Protein AF-A0A8S9H771-F1 (afdb_monomer_lite)

Sequence (115 aa):
MKMSYMVGYGNKYPTQPYHRGSSLPSIKSKPEKIDCNGGISYQNSDQPNPNVHTCAILGGPDSSDQFSDQRSDYSYAEPTTYINAAFIGPAATLTGLNSTYSTGIKSTRQTHYYS

Structure (mmCIF, N/CA/C/O backbone):
data_AF-A0A8S9H771-F1
#
_entry.id   AF-A0A8S9H771-F1
#
loop_
_atom_site.group_PDB
_atom_site.id
_atom_site.type_symbol
_atom_site.label_atom_id
_atom_site.label_alt_id
_atom_site.label_comp_id
_atom_site.label_asym_id
_atom_site.label_entity_id
_atom_site.label_seq_id
_atom_site.pdbx_PDB_ins_code
_atom_site.Cartn_x
_atom_site.Cartn_y
_atom_site.Cartn_z
_atom_site.occupancy
_atom_site.B_iso_or_equiv
_atom_site.auth_seq_id
_atom_site.auth_comp_id
_atom_site.auth_asym_id
_atom_site.auth_atom_id
_atom_site.pdbx_PDB_model_num
ATOM 1 N N . MET A 1 1 ? -14.230 -9.757 4.790 1.00 61.78 1 MET A N 1
ATOM 2 C CA . MET A 1 1 ? -12.872 -10.328 4.588 1.00 61.78 1 MET A CA 1
ATOM 3 C C . MET A 1 1 ? -12.080 -10.281 5.891 1.00 61.78 1 MET A C 1
ATOM 5 O O . MET A 1 1 ? -12.391 -9.450 6.728 1.00 61.78 1 MET A O 1
ATOM 9 N N . LYS A 1 2 ? -11.075 -11.149 6.090 1.00 85.38 2 LYS A N 1
ATOM 10 C CA . LYS A 1 2 ? -10.101 -11.035 7.198 1.00 85.38 2 LYS A CA 1
ATOM 11 C C . LYS A 1 2 ? -8.705 -10.809 6.609 1.00 85.38 2 LYS A C 1
ATOM 13 O O . LYS A 1 2 ? -8.022 -11.777 6.283 1.00 85.38 2 LYS A O 1
ATOM 18 N N . MET A 1 3 ? -8.322 -9.550 6.405 1.00 93.00 3 MET A N 1
ATOM 19 C CA . MET A 1 3 ? -6.986 -9.166 5.937 1.00 93.00 3 MET A CA 1
ATOM 20 C C . MET A 1 3 ? -6.540 -7.846 6.563 1.00 93.00 3 MET A C 1
ATOM 22 O O . MET A 1 3 ? -7.372 -7.023 6.931 1.00 93.00 3 MET A O 1
ATOM 26 N N . SER A 1 4 ? -5.228 -7.669 6.686 1.00 95.56 4 SER A N 1
ATOM 27 C CA . SER A 1 4 ? -4.605 -6.380 6.974 1.00 95.56 4 SER A CA 1
ATOM 28 C C . SER A 1 4 ? -4.678 -5.484 5.737 1.00 95.56 4 SER A C 1
ATOM 30 O O . SER A 1 4 ? -4.604 -5.988 4.618 1.00 95.56 4 SER A O 1
ATOM 32 N N . TYR A 1 5 ? -4.755 -4.169 5.942 1.00 96.25 5 TYR A N 1
ATOM 33 C CA . TYR A 1 5 ? -4.556 -3.151 4.897 1.00 96.25 5 TYR A CA 1
ATOM 34 C C . TYR A 1 5 ? -3.181 -2.473 4.992 1.00 96.25 5 TYR A C 1
ATOM 36 O O . TYR A 1 5 ? -2.874 -1.563 4.227 1.00 96.25 5 TYR A O 1
ATOM 44 N N . MET A 1 6 ? -2.344 -2.931 5.925 1.00 97.31 6 MET A N 1
ATOM 45 C CA . MET A 1 6 ? -0.938 -2.567 6.025 1.00 97.31 6 MET A CA 1
ATOM 46 C C . MET A 1 6 ? -0.092 -3.660 5.371 1.00 97.31 6 MET A C 1
ATOM 48 O O . MET A 1 6 ? -0.125 -4.824 5.789 1.00 97.31 6 MET A O 1
ATOM 52 N N . VAL A 1 7 ? 0.672 -3.283 4.351 1.00 98.06 7 VAL A N 1
ATOM 53 C CA . VAL A 1 7 ? 1.539 -4.188 3.588 1.00 98.06 7 VAL A CA 1
ATOM 54 C C . VAL A 1 7 ? 2.597 -4.810 4.498 1.00 98.06 7 VAL A C 1
ATOM 56 O O . VAL A 1 7 ? 3.290 -4.112 5.245 1.00 98.06 7 VAL A O 1
ATOM 59 N N . GLY A 1 8 ? 2.739 -6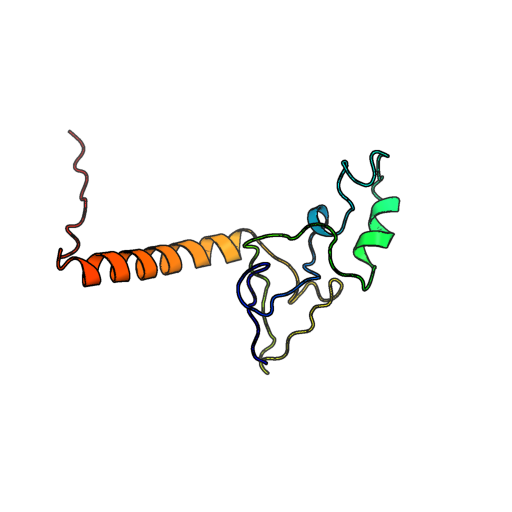.135 4.410 1.00 97.06 8 GLY A N 1
ATOM 60 C CA . GLY A 1 8 ? 3.704 -6.909 5.193 1.00 97.06 8 GLY A CA 1
ATOM 61 C C . GLY A 1 8 ? 3.298 -7.163 6.649 1.00 97.06 8 GLY A C 1
ATOM 62 O O . GLY A 1 8 ? 4.089 -7.734 7.395 1.00 97.06 8 GLY A O 1
ATOM 63 N N . TYR A 1 9 ? 2.092 -6.763 7.068 1.00 96.31 9 TYR A N 1
ATOM 64 C CA . TYR A 1 9 ? 1.595 -6.977 8.429 1.00 96.31 9 TYR A CA 1
ATOM 65 C C . TYR A 1 9 ? 0.463 -8.013 8.474 1.00 96.31 9 TYR A C 1
ATOM 67 O O . TYR A 1 9 ? -0.492 -7.939 7.703 1.00 96.31 9 TYR A O 1
ATOM 75 N N . GLY A 1 10 ? 0.537 -8.952 9.423 1.00 94.81 10 GLY A N 1
ATOM 76 C CA . GLY A 1 10 ? -0.450 -10.022 9.608 1.00 94.81 10 GLY A CA 1
ATOM 77 C C . GLY A 1 10 ? -0.327 -11.177 8.603 1.00 94.81 10 GLY A C 1
ATOM 78 O O . GLY A 1 10 ? 0.557 -11.203 7.753 1.00 94.81 10 GLY A O 1
ATOM 79 N N . ASN A 1 11 ? -1.236 -12.153 8.703 1.00 94.25 11 ASN A N 1
ATOM 80 C CA . ASN A 1 11 ? -1.192 -13.384 7.894 1.00 94.25 11 ASN A CA 1
ATOM 81 C C . ASN A 1 11 ? -1.647 -13.189 6.437 1.00 94.25 11 ASN A C 1
ATOM 83 O O . ASN A 1 11 ? -1.387 -14.038 5.589 1.00 94.25 11 ASN A O 1
ATOM 87 N N . LYS A 1 12 ? -2.374 -12.103 6.154 1.00 95.75 12 LYS A N 1
ATOM 88 C CA . LYS A 1 12 ? -2.853 -11.734 4.819 1.00 95.75 12 LYS A CA 1
ATOM 89 C C . LYS A 1 12 ? -2.833 -10.215 4.702 1.00 95.75 12 LYS A C 1
ATOM 91 O O . LYS A 1 12 ? -3.428 -9.544 5.543 1.00 95.75 12 LYS A O 1
ATOM 96 N N . TYR A 1 13 ? -2.176 -9.699 3.672 1.00 97.25 13 TYR A N 1
ATOM 97 C CA . TYR A 1 13 ? -1.994 -8.270 3.407 1.00 97.25 13 TYR A CA 1
ATOM 98 C C . TYR A 1 13 ? -2.008 -8.003 1.891 1.00 97.25 13 TYR A C 1
ATOM 100 O O . TYR A 1 13 ? -1.887 -8.961 1.124 1.00 97.25 13 TYR A O 1
ATOM 108 N N . PRO A 1 14 ? -2.152 -6.739 1.450 1.00 97.38 14 PRO A N 1
ATOM 109 C CA . PRO A 1 14 ? -2.179 -6.387 0.036 1.00 97.38 14 PRO A CA 1
ATOM 110 C C . PRO A 1 14 ? -0.800 -6.561 -0.597 1.00 97.38 14 PRO A C 1
ATOM 112 O O . PRO A 1 14 ? 0.221 -6.194 -0.010 1.00 97.38 14 PRO A O 1
ATOM 115 N N . THR A 1 15 ? -0.771 -7.110 -1.801 1.00 97.75 15 THR A N 1
ATOM 116 C CA . THR A 1 15 ? 0.448 -7.449 -2.540 1.00 97.75 15 THR A CA 1
ATOM 117 C C . THR A 1 15 ? 0.625 -6.609 -3.800 1.00 97.75 15 THR A C 1
ATOM 119 O O . THR A 1 15 ? 1.715 -6.598 -4.375 1.00 97.75 15 THR A O 1
ATOM 122 N N . GLN A 1 16 ? -0.402 -5.853 -4.200 1.00 97.81 16 GLN A N 1
ATOM 123 C CA . GLN A 1 16 ? -0.394 -5.019 -5.400 1.00 97.81 16 GLN A CA 1
ATOM 124 C C . GLN A 1 16 ? -0.642 -3.527 -5.109 1.00 97.81 16 GLN A C 1
ATOM 126 O O . GLN A 1 16 ? -1.454 -2.909 -5.797 1.00 97.81 16 GLN A O 1
ATOM 131 N N . PRO A 1 17 ? 0.043 -2.887 -4.136 1.00 97.62 17 PRO A N 1
ATOM 132 C CA . PRO A 1 17 ? -0.155 -1.458 -3.913 1.00 97.62 17 PRO A CA 1
ATOM 133 C C . PRO A 1 17 ? 0.213 -0.650 -5.167 1.00 97.62 17 PRO A C 1
ATOM 135 O O . PRO A 1 17 ? 1.217 -0.946 -5.837 1.00 97.62 17 PRO A O 1
ATOM 138 N N . TYR A 1 18 ? -0.569 0.395 -5.455 1.00 97.06 18 TYR A N 1
ATOM 139 C CA . TYR A 1 18 ? -0.323 1.347 -6.544 1.00 97.06 18 TYR A CA 1
ATOM 140 C C . TYR A 1 18 ? 0.877 2.235 -6.202 1.00 97.06 18 TYR A C 1
ATOM 142 O O . TYR A 1 18 ? 0.754 3.372 -5.763 1.00 97.06 18 TYR A O 1
ATOM 150 N N . HIS A 1 19 ? 2.080 1.685 -6.359 1.00 96.44 19 HIS A N 1
ATOM 151 C CA . HIS A 1 19 ? 3.321 2.378 -6.043 1.00 96.44 19 HIS A CA 1
ATOM 152 C C . HIS A 1 19 ? 4.448 1.927 -6.981 1.00 96.44 19 HIS A C 1
ATOM 154 O O . HIS A 1 19 ? 4.844 0.758 -7.004 1.00 96.44 19 HIS A O 1
ATOM 160 N N . ARG A 1 20 ? 4.980 2.880 -7.760 1.00 93.75 20 ARG A N 1
ATOM 161 C CA . ARG A 1 20 ? 5.954 2.613 -8.837 1.00 93.75 20 ARG A CA 1
ATOM 162 C C . ARG A 1 20 ? 7.238 1.963 -8.330 1.00 93.75 20 ARG A C 1
ATOM 164 O O . ARG A 1 20 ? 7.754 1.039 -8.947 1.00 93.75 20 ARG A O 1
ATOM 171 N N . GLY A 1 21 ? 7.757 2.428 -7.194 1.00 93.19 21 GLY A N 1
ATOM 172 C CA . GLY A 1 21 ? 8.998 1.886 -6.636 1.00 93.19 21 GLY A CA 1
ATOM 173 C C . GLY A 1 21 ? 8.869 0.422 -6.209 1.00 93.19 21 GLY A C 1
ATOM 174 O O . GLY A 1 21 ? 9.842 -0.325 -6.258 1.00 93.19 21 GLY A O 1
ATOM 175 N N . SER A 1 22 ? 7.667 -0.012 -5.819 1.00 96.50 22 SER A N 1
ATOM 176 C CA . SER A 1 22 ? 7.435 -1.403 -5.423 1.00 96.50 22 SER A CA 1
ATOM 177 C C . SER A 1 22 ? 7.087 -2.317 -6.591 1.00 96.50 22 SER A C 1
ATOM 179 O O . SER A 1 22 ? 7.418 -3.496 -6.522 1.00 96.50 22 SER A O 1
ATOM 181 N N . SER A 1 23 ? 6.448 -1.797 -7.646 1.00 96.00 23 SER A N 1
ATOM 182 C CA . SER A 1 23 ? 6.064 -2.586 -8.826 1.00 96.00 23 SER A CA 1
ATOM 183 C C . SER A 1 23 ? 7.244 -2.908 -9.750 1.00 96.00 23 SER A C 1
ATOM 185 O O . SER A 1 23 ? 7.225 -3.929 -10.435 1.00 96.00 23 SER A O 1
ATOM 187 N N . LEU A 1 24 ? 8.296 -2.085 -9.751 1.00 95.94 24 LEU A N 1
ATOM 188 C CA . LEU A 1 24 ? 9.497 -2.319 -10.556 1.00 95.94 24 LEU A CA 1
ATOM 189 C C . LEU A 1 24 ? 10.434 -3.363 -9.927 1.00 95.94 24 LEU A C 1
ATOM 191 O O . LEU A 1 24 ? 10.625 -3.362 -8.711 1.00 95.94 24 LEU A O 1
ATOM 195 N N . PRO A 1 25 ? 11.095 -4.221 -10.726 1.00 95.00 25 PRO A N 1
ATOM 196 C CA . PRO A 1 25 ? 12.133 -5.105 -10.211 1.00 95.00 25 PRO A CA 1
ATOM 197 C C . PRO A 1 25 ? 13.289 -4.279 -9.638 1.00 95.00 25 PRO A C 1
ATOM 199 O O . PRO A 1 25 ? 13.629 -3.209 -10.143 1.00 95.00 25 PRO A O 1
ATOM 202 N N . SER A 1 26 ? 13.904 -4.784 -8.572 1.00 93.69 26 SER A N 1
ATOM 203 C CA . SER A 1 26 ? 15.060 -4.127 -7.963 1.00 93.69 26 SER A CA 1
ATOM 204 C C . SER A 1 26 ? 16.266 -4.101 -8.911 1.00 93.69 26 SER A C 1
ATOM 206 O O . SER A 1 26 ? 16.448 -5.005 -9.725 1.00 93.69 26 SER A O 1
ATOM 208 N N . ILE A 1 27 ? 17.179 -3.149 -8.704 1.00 94.25 27 ILE A N 1
ATOM 209 C CA . ILE A 1 27 ? 18.461 -3.104 -9.430 1.00 94.25 27 ILE A CA 1
ATOM 210 C C . ILE A 1 27 ? 19.316 -4.368 -9.219 1.00 94.25 27 ILE A C 1
ATOM 212 O O . ILE A 1 27 ? 20.157 -4.700 -10.045 1.00 94.25 27 ILE A O 1
ATOM 216 N N . LYS A 1 28 ? 19.097 -5.098 -8.115 1.00 93.94 28 LYS A N 1
ATOM 217 C CA . LYS A 1 28 ? 19.799 -6.358 -7.830 1.00 93.94 28 LYS A CA 1
ATOM 218 C C . LYS A 1 28 ? 19.335 -7.494 -8.743 1.00 93.94 28 LYS A C 1
ATOM 220 O O . LYS A 1 28 ? 20.133 -8.365 -9.059 1.00 93.94 28 LYS A O 1
ATOM 225 N N . SER A 1 29 ? 18.056 -7.502 -9.125 1.00 92.94 29 SER A N 1
ATOM 226 C CA . SER A 1 29 ? 17.469 -8.531 -9.991 1.00 92.94 29 SER A CA 1
ATOM 227 C C . SER A 1 29 ? 17.463 -8.134 -11.466 1.00 92.94 29 SER A C 1
ATOM 229 O O . SER A 1 29 ? 17.539 -9.009 -12.320 1.00 92.94 29 SER A O 1
ATOM 231 N N . LYS A 1 30 ? 17.377 -6.834 -11.767 1.00 93.62 30 LYS A N 1
ATOM 232 C CA . LYS A 1 30 ? 17.433 -6.278 -13.122 1.00 93.62 30 LYS A CA 1
ATOM 233 C C . LYS A 1 30 ? 18.319 -5.021 -13.129 1.00 93.62 30 LYS A C 1
ATOM 235 O O . LYS A 1 30 ? 17.817 -3.935 -12.838 1.00 93.62 30 LYS A O 1
ATOM 240 N N . PRO A 1 31 ? 19.633 -5.156 -13.387 1.00 93.38 31 PRO A N 1
ATOM 241 C CA . PRO A 1 31 ? 20.580 -4.039 -13.347 1.00 93.38 31 PRO A CA 1
ATOM 242 C C . PRO A 1 31 ? 20.380 -3.010 -14.468 1.00 93.38 31 PRO A C 1
ATOM 244 O O . PRO A 1 31 ? 20.882 -1.888 -14.379 1.00 93.38 31 PRO A O 1
ATOM 247 N N . GLU A 1 32 ? 19.686 -3.382 -15.546 1.00 93.94 32 GLU A N 1
ATOM 248 C CA . GLU A 1 32 ? 19.431 -2.495 -16.673 1.00 93.94 32 GLU A CA 1
ATOM 249 C C . GLU A 1 32 ? 18.507 -1.342 -16.276 1.00 93.94 32 GLU A C 1
ATOM 251 O O . GLU A 1 32 ? 17.533 -1.507 -15.537 1.00 93.94 32 GLU A O 1
ATOM 256 N N . LYS A 1 33 ? 18.774 -0.153 -16.826 1.00 91.44 33 LYS A N 1
ATOM 257 C CA . LYS A 1 33 ? 17.890 0.998 -16.633 1.00 91.44 33 LYS A CA 1
ATOM 258 C C . LYS A 1 33 ? 16.525 0.714 -17.257 1.00 91.44 33 LYS A C 1
ATOM 260 O O . LYS A 1 33 ? 16.433 0.355 -18.427 1.00 91.44 33 LYS A O 1
ATOM 265 N N . ILE A 1 34 ? 15.476 0.937 -16.474 1.00 92.12 34 ILE A N 1
ATOM 266 C CA . ILE A 1 34 ? 14.092 0.943 -16.941 1.00 92.12 34 ILE A CA 1
ATOM 267 C C . ILE A 1 34 ? 13.711 2.405 -17.150 1.00 92.12 34 ILE A C 1
ATOM 269 O O . ILE A 1 34 ? 13.771 3.204 -16.215 1.00 92.12 34 ILE A O 1
ATOM 273 N N . ASP A 1 35 ? 13.378 2.766 -18.381 1.00 89.06 35 ASP A N 1
ATOM 274 C CA . ASP A 1 35 ? 12.887 4.098 -18.708 1.00 89.06 35 ASP A CA 1
ATOM 275 C C . ASP A 1 35 ? 11.401 4.252 -18.329 1.00 89.06 35 ASP A C 1
ATOM 277 O O . ASP A 1 35 ? 10.726 3.306 -17.912 1.00 89.06 35 ASP A O 1
ATOM 281 N N . CYS A 1 36 ? 10.873 5.473 -18.457 1.00 80.31 36 CYS A N 1
ATOM 282 C CA . CYS A 1 36 ? 9.493 5.773 -18.072 1.00 80.31 36 CYS A CA 1
ATOM 283 C C . CYS A 1 36 ? 8.471 4.880 -18.792 1.00 80.31 36 CYS A C 1
ATOM 285 O O . CYS A 1 36 ? 7.506 4.440 -18.169 1.00 80.31 36 CYS A O 1
ATOM 287 N N . ASN A 1 37 ? 8.695 4.592 -20.078 1.00 89.56 37 ASN A N 1
ATOM 288 C CA . ASN A 1 37 ? 7.789 3.775 -20.882 1.00 89.56 37 ASN A CA 1
ATOM 289 C C . ASN A 1 37 ? 7.927 2.281 -20.557 1.00 89.56 37 ASN A C 1
ATOM 291 O O . ASN A 1 37 ? 6.919 1.587 -20.435 1.00 89.56 37 ASN A O 1
ATOM 295 N N . GLY A 1 38 ? 9.146 1.787 -20.329 1.00 88.38 38 GLY A N 1
ATOM 296 C CA . GLY A 1 38 ? 9.398 0.408 -19.916 1.00 88.38 38 GLY A CA 1
ATOM 297 C C . GLY A 1 38 ? 8.755 0.059 -18.572 1.00 88.38 38 GLY A C 1
ATOM 298 O O . GLY A 1 38 ? 8.329 -1.080 -18.365 1.00 88.38 38 GLY A O 1
ATOM 299 N N . GLY A 1 39 ? 8.606 1.046 -17.683 1.00 90.88 39 GLY A N 1
ATOM 300 C CA . GLY A 1 39 ? 7.942 0.897 -16.387 1.00 90.88 39 GLY A CA 1
ATOM 301 C C . GLY A 1 39 ? 6.432 0.633 -16.452 1.00 90.88 39 GLY A C 1
ATOM 302 O O . GLY A 1 39 ? 5.876 0.052 -15.520 1.00 90.88 39 GLY A O 1
ATOM 303 N N . ILE A 1 40 ? 5.762 1.008 -17.548 1.00 91.88 40 ILE A N 1
ATOM 304 C CA . ILE A 1 40 ? 4.298 0.894 -17.690 1.00 91.88 40 ILE A CA 1
ATOM 305 C C . ILE A 1 40 ? 3.848 -0.573 -17.649 1.00 91.88 40 ILE A C 1
ATOM 307 O O . ILE A 1 40 ? 2.831 -0.894 -17.039 1.00 91.88 40 ILE A O 1
ATOM 311 N N . SER A 1 41 ? 4.635 -1.478 -18.237 1.00 92.94 41 SER A N 1
ATOM 312 C CA . SER A 1 41 ? 4.344 -2.919 -18.218 1.00 92.94 41 SER A CA 1
ATOM 313 C C . SER A 1 41 ? 4.279 -3.492 -16.794 1.00 92.94 41 SER A C 1
ATOM 315 O O . SER A 1 41 ? 3.393 -4.284 -16.488 1.00 92.94 41 SER A O 1
ATOM 317 N N . TYR A 1 42 ? 5.160 -3.037 -15.898 1.00 93.56 42 TYR A N 1
ATOM 318 C CA . TYR A 1 42 ? 5.163 -3.431 -14.487 1.00 93.56 42 TYR A CA 1
ATOM 319 C C . TYR A 1 42 ? 3.995 -2.818 -13.713 1.00 93.56 42 TYR A C 1
ATOM 321 O O . TYR A 1 42 ? 3.428 -3.463 -12.836 1.00 93.56 42 TYR A O 1
ATOM 329 N N . GLN A 1 43 ? 3.606 -1.589 -14.059 1.00 91.31 43 GLN A N 1
ATOM 330 C CA . GLN A 1 43 ? 2.452 -0.923 -13.461 1.00 91.31 43 GLN A CA 1
ATOM 331 C C . GLN A 1 43 ? 1.136 -1.645 -13.788 1.00 91.31 43 GLN A C 1
ATOM 333 O O . GLN A 1 43 ? 0.282 -1.781 -12.914 1.00 91.31 43 GLN A O 1
ATOM 338 N N . ASN A 1 44 ? 0.996 -2.145 -15.016 1.00 93.06 44 ASN A N 1
ATOM 339 C CA . ASN A 1 44 ? -0.225 -2.792 -15.508 1.00 93.06 44 ASN A CA 1
ATOM 340 C C . ASN A 1 44 ? -0.243 -4.318 -15.309 1.00 93.06 44 ASN A C 1
ATOM 342 O O . ASN A 1 44 ? -1.164 -4.980 -15.770 1.00 93.06 44 ASN A O 1
ATOM 346 N N . SER A 1 45 ? 0.784 -4.890 -14.682 1.00 93.69 45 SER A N 1
ATOM 347 C CA . SER A 1 45 ? 0.890 -6.335 -14.456 1.00 93.69 45 SER A CA 1
ATOM 348 C C . SER A 1 45 ? -0.066 -6.811 -13.360 1.00 93.69 45 SER A C 1
ATOM 350 O O . SER A 1 45 ? -0.063 -6.245 -12.276 1.00 93.69 45 SER A O 1
ATOM 352 N N . ASP A 1 46 ? -0.774 -7.921 -13.547 1.00 95.25 46 ASP A N 1
ATOM 353 C CA . ASP A 1 46 ? -1.602 -8.512 -12.477 1.00 95.25 46 ASP A CA 1
ATOM 354 C C . ASP A 1 46 ? -0.786 -9.312 -11.440 1.00 95.25 46 ASP A C 1
ATOM 356 O O . ASP A 1 46 ? -1.339 -9.975 -10.561 1.00 95.25 46 ASP A O 1
ATOM 360 N N . GLN A 1 47 ? 0.546 -9.298 -11.554 1.00 96.94 47 GLN A N 1
ATOM 361 C CA . GLN A 1 47 ? 1.435 -9.964 -10.606 1.00 96.94 47 GLN A CA 1
ATOM 362 C C . GLN A 1 47 ? 1.645 -9.120 -9.339 1.00 96.94 47 GLN A C 1
ATOM 364 O O . GLN A 1 47 ? 1.669 -7.886 -9.424 1.00 96.94 47 GLN A O 1
ATOM 369 N N . PRO A 1 48 ? 1.891 -9.763 -8.180 1.00 97.69 48 PRO A N 1
ATOM 370 C CA . PRO A 1 48 ? 2.365 -9.091 -6.975 1.00 97.69 48 PRO A CA 1
ATOM 371 C C . PRO A 1 48 ? 3.555 -8.167 -7.239 1.00 97.69 48 PRO A C 1
ATOM 373 O O . PRO A 1 48 ? 4.417 -8.453 -8.073 1.00 97.69 48 PRO A O 1
ATOM 376 N N . ASN A 1 49 ? 3.634 -7.071 -6.486 1.00 98.06 49 ASN A N 1
ATOM 377 C CA . ASN A 1 49 ? 4.789 -6.184 -6.537 1.00 98.06 49 ASN A CA 1
ATOM 378 C C . ASN A 1 49 ? 6.064 -6.950 -6.121 1.00 98.06 49 ASN A C 1
ATOM 380 O O . ASN A 1 49 ? 6.074 -7.561 -5.050 1.00 98.06 49 ASN A O 1
ATOM 384 N N . PRO A 1 50 ? 7.154 -6.905 -6.913 1.00 96.75 50 PRO A N 1
ATOM 385 C CA . PRO A 1 50 ? 8.393 -7.620 -6.603 1.00 96.75 50 PRO A CA 1
ATOM 386 C C . PRO A 1 50 ? 9.080 -7.116 -5.329 1.00 96.75 50 PRO A C 1
ATOM 388 O O . PRO A 1 50 ? 9.792 -7.883 -4.684 1.00 96.75 50 PRO A O 1
ATOM 391 N N . ASN A 1 51 ? 8.873 -5.850 -4.949 1.00 96.75 51 ASN A N 1
ATOM 392 C CA . ASN A 1 51 ? 9.355 -5.321 -3.675 1.00 96.75 51 ASN A CA 1
ATOM 393 C C . ASN A 1 51 ? 8.173 -5.102 -2.727 1.00 96.75 51 ASN A C 1
ATOM 395 O O . ASN A 1 51 ? 7.243 -4.353 -3.035 1.00 96.75 51 ASN A O 1
ATOM 399 N N . VAL A 1 52 ? 8.239 -5.704 -1.541 1.00 97.38 52 VAL A N 1
ATOM 400 C CA . VAL A 1 52 ? 7.233 -5.503 -0.494 1.00 97.38 52 VAL A CA 1
ATOM 401 C C . VAL A 1 52 ? 7.346 -4.074 0.037 1.00 97.38 52 VAL A C 1
ATOM 403 O O . VAL A 1 52 ? 8.371 -3.693 0.602 1.00 97.38 52 VAL A O 1
ATOM 406 N N . HIS A 1 53 ? 6.289 -3.274 -0.125 1.00 97.00 53 HIS A N 1
ATOM 407 C CA . HIS A 1 53 ? 6.231 -1.916 0.417 1.00 97.00 53 HIS A CA 1
ATOM 408 C C . HIS A 1 53 ? 5.869 -1.940 1.908 1.00 97.00 53 HIS A C 1
ATOM 410 O O . HIS A 1 53 ? 4.808 -1.478 2.312 1.00 97.00 53 HIS A O 1
ATOM 416 N N . THR A 1 54 ? 6.741 -2.514 2.733 1.00 97.44 54 THR A N 1
ATOM 417 C CA . THR A 1 54 ? 6.497 -2.743 4.162 1.00 97.44 54 THR A CA 1
ATOM 418 C C . THR A 1 54 ? 5.986 -1.490 4.878 1.00 97.44 54 THR A C 1
ATOM 420 O O . THR A 1 54 ? 6.499 -0.390 4.663 1.00 97.44 54 THR A O 1
ATOM 423 N N . CYS A 1 55 ? 4.979 -1.678 5.735 1.00 96.31 55 CYS A N 1
ATOM 424 C CA . CYS A 1 55 ? 4.295 -0.639 6.511 1.00 96.31 55 CYS A CA 1
ATOM 425 C C . CYS A 1 55 ? 3.458 0.361 5.698 1.00 96.31 55 CYS A C 1
ATOM 427 O O . CYS A 1 55 ? 2.851 1.243 6.303 1.00 96.31 55 CYS A O 1
ATOM 429 N N . ALA A 1 56 ? 3.380 0.254 4.369 1.00 97.81 56 ALA A N 1
ATOM 430 C CA . ALA A 1 56 ? 2.454 1.073 3.594 1.00 97.81 56 ALA A CA 1
ATOM 431 C C . ALA A 1 56 ? 1.010 0.726 3.963 1.00 97.81 56 ALA A C 1
ATOM 433 O O . ALA A 1 56 ? 0.638 -0.449 3.956 1.00 97.81 56 ALA A O 1
ATOM 434 N N . ILE A 1 57 ? 0.211 1.740 4.289 1.00 97.62 57 ILE A N 1
ATOM 435 C CA . ILE A 1 57 ? -1.222 1.588 4.536 1.00 97.62 57 ILE A CA 1
ATOM 436 C C . ILE A 1 57 ? -1.952 2.068 3.287 1.00 97.62 57 ILE A C 1
ATOM 438 O O . ILE A 1 57 ? -1.720 3.184 2.821 1.00 97.62 57 ILE A O 1
ATOM 442 N N . LEU A 1 58 ? -2.788 1.196 2.732 1.00 96.56 58 LEU A N 1
ATOM 443 C CA . LEU A 1 58 ? -3.573 1.474 1.531 1.00 96.56 58 LEU A CA 1
ATOM 444 C C . LEU A 1 58 ? -4.843 2.260 1.892 1.00 96.56 58 LEU A C 1
ATOM 446 O O . LEU A 1 58 ? -5.210 2.343 3.066 1.00 96.56 58 LEU A O 1
ATOM 450 N N . GLY A 1 59 ? -5.536 2.793 0.882 1.00 95.06 59 GLY A N 1
ATOM 451 C CA . GLY A 1 59 ? -6.828 3.470 1.052 1.00 95.06 59 GLY A CA 1
ATOM 452 C C . GLY A 1 59 ? -7.874 2.615 1.777 1.00 95.06 59 GLY A C 1
ATOM 453 O O . GLY A 1 59 ? -8.674 3.146 2.545 1.00 95.06 59 GLY A O 1
ATOM 454 N N . GLY A 1 60 ? -7.799 1.290 1.621 1.00 93.69 60 GLY A N 1
ATOM 455 C CA . GLY A 1 60 ? -8.647 0.338 2.340 1.00 93.69 60 GLY A CA 1
ATOM 456 C C . GLY A 1 60 ? -9.898 -0.043 1.547 1.00 93.69 60 GLY A C 1
ATOM 457 O O . GLY A 1 60 ? -9.922 0.152 0.337 1.00 93.69 60 GLY A O 1
ATOM 458 N N . PRO A 1 61 ? -10.904 -0.661 2.183 1.00 95.31 61 PRO A N 1
ATOM 459 C CA . PRO A 1 61 ? -12.085 -1.157 1.491 1.00 95.31 61 PRO A CA 1
ATOM 460 C C . PRO A 1 61 ? -13.075 -0.038 1.136 1.00 95.31 61 PRO A C 1
ATOM 462 O O . PRO A 1 61 ? -13.001 1.079 1.648 1.00 95.31 61 PRO A O 1
ATOM 465 N N . ASP A 1 62 ? -14.043 -0.372 0.288 1.00 93.94 62 ASP A N 1
ATOM 466 C CA . ASP A 1 62 ? -15.215 0.454 0.021 1.00 93.94 62 ASP A CA 1
ATOM 467 C C . ASP A 1 62 ? -16.216 0.468 1.196 1.00 93.94 62 ASP A C 1
ATOM 469 O O . ASP A 1 62 ? -16.019 -0.151 2.244 1.00 93.94 62 ASP A O 1
ATOM 473 N N . SER A 1 63 ? -17.333 1.180 1.019 1.00 94.56 63 SER A N 1
ATOM 474 C CA . SER A 1 63 ? -18.392 1.296 2.033 1.00 94.56 63 SER A CA 1
ATOM 475 C C . SER A 1 63 ? -19.124 -0.016 2.344 1.00 94.56 63 SER A C 1
ATOM 477 O O . SER A 1 63 ? -19.894 -0.062 3.301 1.00 94.56 63 SER A O 1
ATOM 479 N N . SER A 1 64 ? -18.907 -1.066 1.548 1.00 94.88 64 SER A N 1
ATOM 480 C CA . SER A 1 64 ? -19.456 -2.414 1.728 1.00 94.88 64 SER A CA 1
ATOM 481 C C . SER A 1 64 ? -18.397 -3.406 2.235 1.00 94.88 64 SER A C 1
ATOM 483 O O . SER A 1 64 ? -18.571 -4.624 2.103 1.00 94.88 64 SER A O 1
ATOM 485 N N . ASP A 1 65 ? -17.292 -2.899 2.796 1.00 92.88 65 ASP A N 1
ATOM 486 C CA . ASP A 1 65 ? -16.137 -3.668 3.267 1.00 92.88 65 ASP A CA 1
ATOM 487 C C . ASP A 1 65 ? -15.496 -4.555 2.176 1.00 92.88 65 ASP A C 1
ATOM 489 O O . ASP A 1 65 ? -14.889 -5.595 2.478 1.00 92.88 65 ASP A O 1
ATOM 493 N N . GLN A 1 66 ? -15.630 -4.175 0.898 1.00 93.56 66 GLN A N 1
ATOM 494 C CA . GLN A 1 66 ? -14.992 -4.860 -0.225 1.00 93.56 66 GLN A CA 1
ATOM 495 C C . GLN A 1 66 ? -13.661 -4.206 -0.582 1.00 93.56 66 GLN A C 1
ATOM 497 O O . GLN A 1 66 ? -13.534 -2.989 -0.634 1.00 93.56 66 GLN A O 1
ATOM 502 N N . PHE A 1 67 ? -12.652 -5.030 -0.845 1.00 95.12 67 PHE A N 1
ATOM 503 C CA . PHE A 1 67 ? -11.323 -4.590 -1.242 1.00 95.12 67 PHE A CA 1
ATOM 504 C C . PHE A 1 67 ? -10.785 -5.519 -2.326 1.00 95.12 67 PHE A C 1
ATOM 506 O O . PHE A 1 67 ? -10.722 -6.737 -2.130 1.00 95.12 67 PHE A O 1
ATOM 513 N N . SER A 1 68 ? -10.381 -4.934 -3.450 1.00 94.81 68 SER A N 1
ATOM 514 C CA . SER A 1 68 ? -9.698 -5.625 -4.538 1.00 94.81 68 SER A CA 1
ATOM 515 C C . SER A 1 68 ? -8.201 -5.334 -4.440 1.00 94.81 68 SER A C 1
ATOM 517 O O . SER A 1 68 ? -7.789 -4.180 -4.514 1.00 94.81 68 SER A O 1
ATOM 519 N N . ASP A 1 69 ? -7.364 -6.362 -4.269 1.00 95.81 69 ASP A N 1
ATOM 520 C CA . ASP A 1 69 ? -5.897 -6.210 -4.282 1.00 95.81 69 ASP A CA 1
ATOM 521 C C . ASP A 1 69 ? -5.392 -6.091 -5.729 1.00 95.81 69 ASP A C 1
ATOM 523 O O . ASP A 1 69 ? -4.696 -6.969 -6.237 1.00 95.81 69 ASP A O 1
ATOM 527 N N . GLN A 1 70 ? -5.822 -5.031 -6.413 1.00 96.31 70 GLN A N 1
ATOM 528 C CA . GLN A 1 70 ? -5.503 -4.740 -7.805 1.00 96.31 70 GLN A CA 1
ATOM 529 C C . GLN A 1 70 ? -4.814 -3.390 -7.904 1.00 96.31 70 GLN A C 1
ATOM 531 O O . GLN A 1 70 ? -5.366 -2.364 -7.511 1.00 96.31 70 GLN A O 1
ATOM 536 N N . ARG A 1 71 ? -3.617 -3.375 -8.496 1.00 96.06 71 ARG A N 1
ATOM 537 C CA . ARG A 1 71 ? -2.833 -2.143 -8.629 1.00 96.06 71 ARG A CA 1
ATOM 538 C C . ARG A 1 71 ? -3.576 -1.059 -9.404 1.00 96.06 71 ARG A C 1
ATOM 540 O O . ARG A 1 71 ? -3.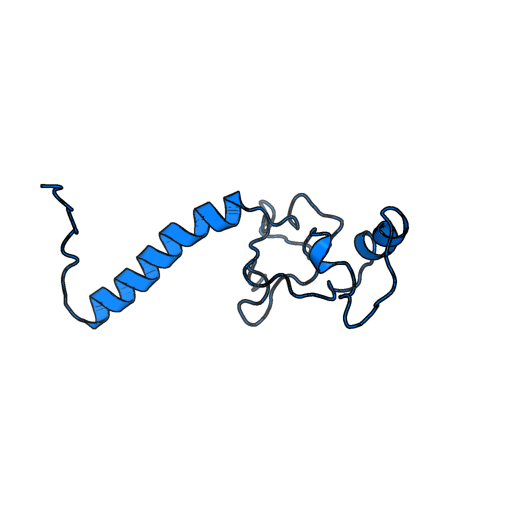427 0.112 -9.092 1.00 96.06 71 ARG A O 1
ATOM 547 N N . SER A 1 72 ? -4.351 -1.437 -10.416 1.00 94.88 72 SER A N 1
ATOM 548 C CA . SER A 1 72 ? -5.136 -0.514 -11.244 1.00 94.88 72 SER A CA 1
ATOM 549 C C . SER A 1 72 ? -6.240 0.210 -10.470 1.00 94.88 72 SER A C 1
ATOM 551 O O . SER A 1 72 ? -6.660 1.284 -10.899 1.00 94.88 72 SER A O 1
ATOM 553 N N . ASP A 1 73 ? -6.673 -0.329 -9.331 1.00 95.00 73 ASP A N 1
ATOM 554 C CA . ASP A 1 73 ? -7.705 0.254 -8.481 1.00 95.00 73 ASP A CA 1
ATOM 555 C C . ASP A 1 73 ? -7.104 1.273 -7.500 1.00 95.00 73 ASP A C 1
ATOM 557 O O . ASP A 1 73 ? -7.115 1.114 -6.278 1.00 95.00 73 ASP A O 1
ATOM 561 N N . TYR A 1 74 ? -6.493 2.323 -8.053 1.00 91.06 74 TYR A N 1
ATOM 562 C CA . TYR A 1 74 ? -5.711 3.302 -7.293 1.00 91.06 74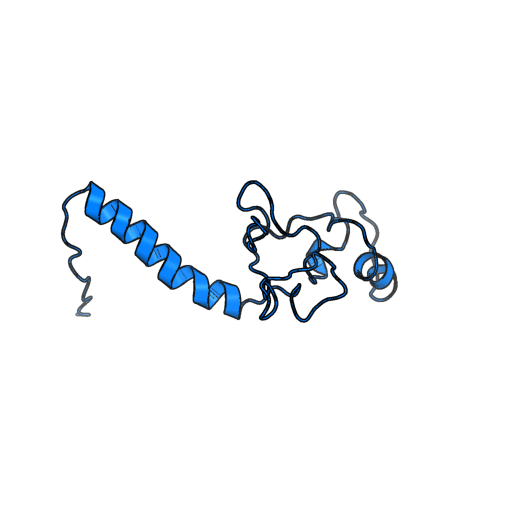 TYR A CA 1
ATOM 563 C C . TYR A 1 74 ? -6.520 3.992 -6.183 1.00 91.06 74 TYR A C 1
ATOM 565 O O . TYR A 1 74 ? -5.946 4.352 -5.160 1.00 91.06 74 TYR A O 1
ATOM 573 N N . SER A 1 75 ? -7.844 4.120 -6.328 1.00 93.12 75 SER A N 1
ATOM 574 C CA . SER A 1 75 ? -8.722 4.700 -5.303 1.00 93.12 75 SER A CA 1
ATOM 575 C C . SER A 1 75 ? -8.647 3.971 -3.959 1.00 93.12 75 SER A C 1
ATOM 577 O O . SER A 1 75 ? -8.781 4.610 -2.916 1.00 93.12 75 SER A O 1
ATOM 579 N N . TYR A 1 76 ? -8.389 2.663 -3.980 1.00 95.31 76 TYR A N 1
ATOM 580 C CA . TYR A 1 76 ? -8.267 1.831 -2.782 1.00 95.31 76 TYR A CA 1
ATOM 581 C C . TYR A 1 76 ? -6.842 1.310 -2.576 1.00 95.31 76 TYR A C 1
ATOM 583 O O . TYR A 1 76 ? -6.428 1.079 -1.438 1.00 95.31 76 TYR A O 1
ATOM 591 N N . ALA A 1 77 ? -6.074 1.144 -3.658 1.00 96.19 77 ALA A N 1
ATOM 592 C CA . ALA A 1 77 ? -4.761 0.514 -3.644 1.00 96.19 77 ALA A CA 1
ATOM 593 C C . ALA A 1 77 ? -3.581 1.476 -3.427 1.00 96.19 77 ALA A C 1
ATOM 595 O O . ALA A 1 77 ? -2.446 1.017 -3.252 1.00 96.19 77 ALA A O 1
ATOM 596 N N . GLU A 1 78 ? -3.806 2.792 -3.469 1.00 96.19 78 GLU A N 1
ATOM 597 C CA . GLU A 1 78 ? -2.747 3.793 -3.338 1.00 96.19 78 GLU A CA 1
ATOM 598 C C . GLU A 1 78 ? -2.333 3.999 -1.870 1.00 96.19 78 GLU A C 1
ATOM 600 O O . GLU A 1 78 ? -3.157 4.380 -1.033 1.00 96.19 78 GLU A O 1
ATOM 605 N N . PRO A 1 79 ? -1.053 3.769 -1.524 1.00 96.00 79 PRO A N 1
ATOM 606 C CA . PRO A 1 79 ? -0.511 4.197 -0.249 1.00 96.00 79 PRO A CA 1
ATOM 607 C C . PRO A 1 79 ? -0.087 5.663 -0.319 1.00 96.00 79 PRO A C 1
ATOM 609 O O . PRO A 1 79 ? 0.530 6.105 -1.290 1.00 96.00 79 PRO A O 1
ATOM 612 N N . THR A 1 80 ? -0.335 6.415 0.750 1.00 94.62 80 THR A N 1
ATOM 613 C CA . THR A 1 80 ? 0.085 7.818 0.828 1.00 94.62 80 THR A CA 1
ATOM 614 C C . THR A 1 80 ? 0.736 8.142 2.162 1.00 94.62 80 THR A C 1
ATOM 616 O O . THR A 1 80 ? 0.477 7.530 3.201 1.00 94.62 80 THR A O 1
ATOM 619 N N . THR A 1 81 ? 1.603 9.152 2.147 1.00 94.94 81 THR A N 1
ATOM 620 C CA . THR A 1 81 ? 2.323 9.601 3.343 1.00 94.94 81 THR A CA 1
ATOM 621 C C . THR A 1 81 ? 1.378 10.093 4.435 1.00 94.94 81 THR A C 1
ATOM 623 O O . THR A 1 81 ? 1.631 9.836 5.610 1.00 94.94 81 THR A O 1
ATOM 626 N N . TYR A 1 82 ? 0.279 10.759 4.070 1.00 94.50 82 TYR A N 1
ATOM 627 C CA . TYR A 1 82 ? -0.677 11.298 5.036 1.00 94.50 82 TYR A CA 1
ATOM 628 C C .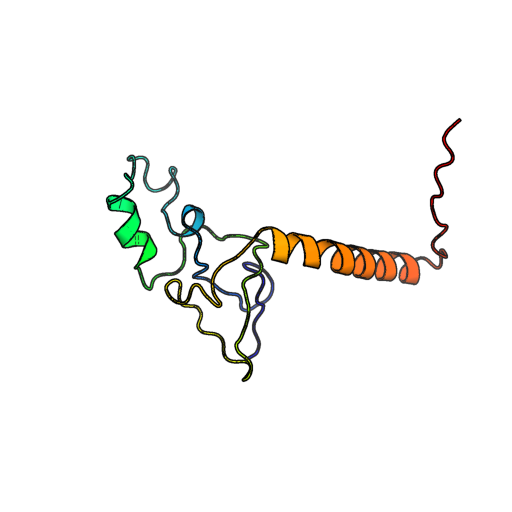 TYR A 1 82 ? -1.501 10.208 5.737 1.00 94.50 82 TYR A C 1
ATOM 630 O O . TYR A 1 82 ? -1.800 10.371 6.919 1.00 94.50 82 TYR A O 1
ATOM 638 N N . ILE A 1 83 ? -1.804 9.079 5.077 1.00 95.31 83 ILE A N 1
ATOM 639 C CA . ILE A 1 83 ? -2.462 7.931 5.729 1.00 95.31 83 ILE A CA 1
ATOM 640 C C . ILE A 1 83 ? -1.539 7.363 6.814 1.00 95.31 83 ILE A C 1
ATOM 642 O O . ILE A 1 83 ? -1.927 7.237 7.977 1.00 95.31 83 ILE A O 1
ATOM 646 N N . ASN A 1 84 ? -0.282 7.088 6.461 1.00 96.50 84 ASN A N 1
ATOM 647 C CA . ASN A 1 84 ? 0.714 6.579 7.401 1.00 96.50 84 ASN A CA 1
ATOM 648 C C . ASN A 1 84 ? 0.987 7.555 8.561 1.00 96.50 84 ASN A C 1
ATOM 650 O O . ASN A 1 84 ? 1.092 7.129 9.714 1.00 96.50 84 ASN A O 1
ATOM 654 N N . ALA A 1 85 ? 1.077 8.857 8.273 1.00 96.25 85 ALA A N 1
ATOM 655 C CA . ALA A 1 85 ? 1.302 9.891 9.281 1.00 96.25 85 ALA A CA 1
ATOM 656 C C . ALA A 1 85 ? 0.135 10.003 10.274 1.00 96.25 85 ALA A C 1
ATOM 658 O O . ALA A 1 85 ? 0.363 10.126 11.477 1.00 96.25 85 ALA A O 1
ATOM 659 N N . ALA A 1 86 ? -1.109 9.914 9.798 1.00 95.56 86 ALA A N 1
ATOM 660 C CA . ALA A 1 86 ? -2.280 9.917 10.671 1.00 95.56 86 ALA A CA 1
ATOM 661 C C . ALA A 1 86 ? -2.350 8.657 11.550 1.00 95.56 86 ALA A C 1
ATOM 663 O O . ALA A 1 86 ? -2.767 8.729 12.705 1.00 95.56 86 ALA A O 1
ATOM 664 N N . PHE A 1 87 ? -1.912 7.507 11.031 1.00 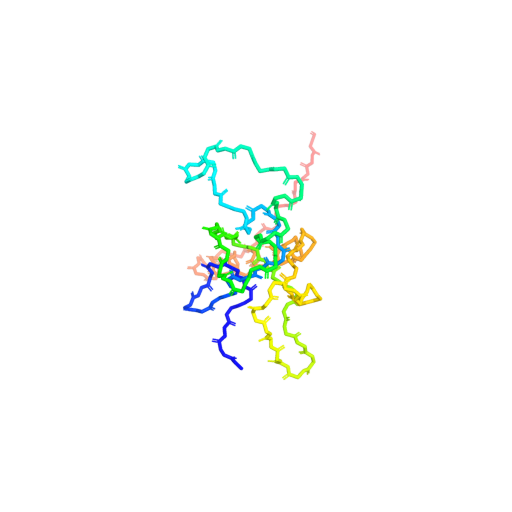95.94 87 PHE A N 1
ATOM 665 C CA . PHE A 1 87 ? -1.958 6.234 11.749 1.00 95.94 87 PHE A CA 1
ATOM 666 C C . PHE A 1 87 ? -0.905 6.107 12.863 1.00 95.94 87 PHE A C 1
ATOM 668 O O . PHE A 1 87 ? -1.195 5.563 13.932 1.00 95.94 87 PHE A O 1
ATOM 675 N N . ILE A 1 88 ? 0.323 6.590 12.639 1.00 95.06 88 ILE A N 1
ATOM 676 C CA . ILE A 1 88 ? 1.448 6.290 13.541 1.00 95.06 88 ILE A CA 1
ATOM 677 C C . ILE A 1 88 ? 1.282 6.892 14.946 1.00 95.06 88 ILE A C 1
ATOM 679 O O . ILE A 1 88 ? 1.697 6.276 15.925 1.00 95.06 88 ILE A O 1
ATOM 683 N N . GLY A 1 89 ? 0.634 8.055 15.073 1.00 94.88 89 GLY A N 1
ATOM 684 C CA . GLY A 1 89 ? 0.409 8.722 16.363 1.00 94.88 89 GLY A CA 1
ATOM 685 C C . GLY A 1 89 ? -0.487 7.918 17.321 1.00 94.88 89 GLY A C 1
ATOM 686 O O . GLY A 1 89 ? -0.054 7.587 18.433 1.00 94.88 89 GLY A O 1
ATOM 687 N N . PRO A 1 90 ? -1.718 7.554 16.912 1.00 95.62 90 PRO A N 1
ATOM 688 C CA . PRO A 1 90 ? -2.582 6.664 17.685 1.00 95.62 90 PRO A CA 1
ATOM 689 C C . PRO A 1 90 ? -1.934 5.307 17.973 1.00 95.62 90 PRO A C 1
ATOM 691 O O . PRO A 1 90 ? -2.005 4.830 19.106 1.00 95.62 90 PRO A O 1
ATOM 694 N N . ALA A 1 91 ? -1.253 4.712 16.986 1.00 93.19 91 ALA A N 1
ATOM 695 C CA . ALA A 1 91 ? -0.562 3.437 17.162 1.00 93.19 91 ALA A CA 1
ATOM 696 C C . ALA A 1 91 ? 0.518 3.514 18.255 1.00 93.19 91 ALA A C 1
ATOM 698 O O . ALA A 1 91 ? 0.551 2.660 19.139 1.00 93.19 91 ALA A O 1
ATOM 699 N N . ALA A 1 92 ? 1.351 4.559 18.249 1.00 93.31 92 ALA A N 1
ATOM 700 C CA . ALA A 1 92 ? 2.376 4.784 19.269 1.00 93.31 92 ALA A CA 1
ATOM 701 C C . ALA A 1 92 ? 1.778 5.028 20.664 1.00 93.31 92 ALA A C 1
ATOM 703 O O . ALA A 1 92 ? 2.306 4.554 21.670 1.00 93.31 92 ALA A O 1
ATOM 704 N N . THR A 1 93 ? 0.653 5.744 20.735 1.00 94.25 93 THR A N 1
ATOM 705 C CA . THR A 1 93 ? -0.048 5.975 22.005 1.00 94.25 93 THR A CA 1
ATOM 706 C C . THR A 1 93 ? -0.581 4.662 22.569 1.00 94.25 93 THR A C 1
ATOM 708 O O . THR A 1 93 ? -0.374 4.369 23.743 1.00 94.25 93 THR A O 1
ATOM 711 N N . LEU A 1 94 ? -1.224 3.838 21.738 1.00 92.44 94 LEU A N 1
ATOM 712 C CA . LEU A 1 94 ? -1.776 2.552 22.159 1.00 92.44 94 LEU A CA 1
ATOM 713 C C . LEU A 1 94 ? -0.685 1.584 22.638 1.00 92.44 94 LEU A C 1
ATOM 715 O O . LEU A 1 94 ? -0.847 0.929 23.668 1.00 92.44 94 LEU A O 1
ATOM 719 N N . THR A 1 95 ? 0.441 1.506 21.926 1.00 90.38 95 THR A N 1
ATOM 720 C CA . THR A 1 95 ? 1.567 0.654 22.336 1.00 90.38 95 THR A CA 1
ATOM 721 C C . THR A 1 95 ? 2.218 1.163 23.620 1.00 90.38 95 THR A C 1
ATOM 723 O O . THR A 1 95 ? 2.474 0.369 24.524 1.00 90.38 95 THR A O 1
ATOM 726 N N . GLY A 1 96 ? 2.396 2.480 23.755 1.00 83.62 96 GLY A N 1
ATOM 727 C CA . GLY A 1 96 ? 2.901 3.110 24.974 1.00 83.62 96 GLY A CA 1
ATOM 728 C C . GLY A 1 96 ? 1.986 2.901 26.182 1.00 83.62 96 GLY A C 1
ATOM 729 O O . GLY A 1 96 ? 2.474 2.602 27.272 1.00 83.62 96 GLY A O 1
ATOM 730 N N . LEU A 1 97 ? 0.662 2.985 26.009 1.00 76.44 97 LEU A N 1
ATOM 731 C CA . LEU A 1 97 ? -0.314 2.692 27.065 1.00 76.44 97 LEU A CA 1
ATOM 732 C C . LEU A 1 97 ? -0.213 1.244 27.548 1.00 76.44 97 LEU A C 1
ATOM 734 O O . LEU A 1 97 ? -0.244 1.019 28.754 1.00 76.44 97 LEU A O 1
ATOM 738 N N . ASN A 1 98 ? -0.021 0.278 26.648 1.00 66.38 98 ASN A N 1
ATOM 739 C CA . ASN A 1 98 ? 0.171 -1.122 27.037 1.00 66.38 98 ASN A CA 1
ATOM 740 C C . ASN A 1 98 ? 1.463 -1.323 27.846 1.00 66.38 98 ASN A C 1
ATOM 742 O O . ASN A 1 98 ? 1.458 -2.042 28.846 1.00 66.38 98 ASN A O 1
ATOM 746 N N . SER A 1 99 ? 2.552 -0.635 27.487 1.00 60.25 99 SER A N 1
ATOM 747 C CA . SER A 1 99 ? 3.792 -0.644 28.279 1.00 60.25 99 SER A CA 1
ATOM 748 C C . SER A 1 99 ? 3.614 0.012 29.653 1.00 60.25 99 SER A C 1
ATOM 750 O O . SER A 1 99 ? 4.138 -0.474 30.655 1.00 60.25 99 SER A O 1
ATOM 752 N N . THR A 1 100 ? 2.835 1.089 29.710 1.00 55.91 100 THR A N 1
ATOM 753 C CA . THR A 1 100 ? 2.549 1.869 30.923 1.00 55.91 100 THR A CA 1
ATOM 754 C C . THR A 1 100 ? 1.624 1.104 31.881 1.00 55.91 100 THR A C 1
ATOM 756 O O . THR A 1 100 ? 1.858 1.058 33.087 1.00 55.91 100 THR A O 1
ATOM 759 N N . TYR A 1 101 ? 0.605 0.424 31.345 1.00 55.06 101 TYR A N 1
ATOM 760 C CA . TYR A 1 101 ? -0.319 -0.414 32.111 1.00 55.06 101 TYR A CA 1
ATOM 761 C C . TYR A 1 101 ? 0.386 -1.647 32.689 1.00 55.06 101 TYR A C 1
ATOM 763 O O . TYR A 1 101 ? 0.151 -2.009 33.838 1.00 55.06 101 TYR A O 1
ATOM 771 N N . SER A 1 102 ? 1.320 -2.239 31.938 1.00 55.69 102 SER A N 1
ATOM 772 C CA . SER A 1 102 ? 2.119 -3.375 32.409 1.00 55.69 102 SER A CA 1
ATOM 773 C C . SER A 1 102 ? 3.177 -3.005 33.461 1.00 55.69 102 SER A C 1
ATOM 775 O O . SER A 1 102 ? 3.694 -3.900 34.125 1.00 55.69 102 SER A O 1
ATOM 777 N N . THR A 1 103 ? 3.516 -1.720 33.619 1.00 55.81 103 THR A N 1
ATOM 778 C CA . THR A 1 103 ? 4.533 -1.239 34.577 1.00 55.81 103 THR A CA 1
ATOM 779 C C . THR A 1 103 ? 3.953 -0.453 35.756 1.00 55.81 103 THR A C 1
ATOM 781 O O . THR A 1 103 ? 4.694 -0.104 36.670 1.00 55.81 103 THR A O 1
ATOM 784 N N . GLY A 1 104 ? 2.642 -0.180 35.787 1.00 54.81 104 GLY A N 1
ATOM 785 C CA . GLY A 1 104 ? 1.986 0.532 36.894 1.00 54.81 104 GLY A CA 1
ATOM 786 C C . GLY A 1 104 ? 2.412 1.999 37.067 1.00 54.81 104 GLY A C 1
ATOM 787 O O . GLY A 1 104 ? 1.997 2.655 38.023 1.00 54.81 104 GLY A O 1
ATOM 788 N N . ILE A 1 105 ? 3.219 2.543 36.154 1.00 58.16 105 ILE A N 1
ATOM 789 C CA . ILE A 1 105 ? 3.700 3.925 36.207 1.00 58.16 105 ILE A CA 1
ATOM 790 C C . ILE A 1 105 ? 2.641 4.809 35.552 1.00 58.16 105 ILE A C 1
ATOM 792 O O . ILE A 1 105 ? 2.388 4.686 34.366 1.00 58.16 105 ILE A O 1
ATOM 796 N N . LYS A 1 106 ? 1.995 5.722 36.282 1.00 51.19 106 LYS A N 1
ATOM 797 C CA . LYS A 1 106 ? 1.119 6.725 35.649 1.00 51.19 106 LYS A CA 1
ATOM 798 C C . LYS A 1 106 ? 1.969 7.635 34.760 1.00 51.19 106 LYS A C 1
ATOM 800 O O . LYS A 1 106 ? 2.965 8.169 35.231 1.00 51.19 106 LYS A O 1
ATOM 805 N N . SER A 1 107 ? 1.554 7.820 33.504 1.00 53.16 107 SER A N 1
ATOM 806 C CA . SER A 1 107 ? 2.167 8.751 32.548 1.00 53.16 107 SER A CA 1
ATOM 807 C C . SER A 1 107 ? 2.326 10.143 33.173 1.00 53.16 107 SER A C 1
ATOM 809 O O . SER A 1 107 ? 1.369 10.914 33.280 1.00 53.16 107 SER A O 1
ATOM 811 N N . THR A 1 108 ? 3.536 10.465 33.621 1.00 49.31 108 THR A N 1
ATOM 812 C CA . THR A 1 108 ? 3.927 11.826 33.970 1.00 49.31 108 THR A CA 1
ATOM 813 C C . THR A 1 108 ? 4.195 12.554 32.661 1.00 49.31 108 THR A C 1
ATOM 815 O O . THR A 1 108 ? 5.139 12.237 31.940 1.00 49.31 108 THR A O 1
ATOM 818 N N . ARG A 1 109 ? 3.330 13.519 32.331 1.00 51.81 109 ARG A N 1
ATOM 819 C CA . ARG A 1 109 ? 3.538 14.459 31.225 1.00 51.81 109 ARG A CA 1
ATOM 820 C C . ARG A 1 109 ? 4.941 15.066 31.338 1.00 51.81 109 ARG A C 1
ATOM 822 O O . ARG A 1 109 ? 5.230 15.736 32.325 1.00 51.81 109 ARG A O 1
ATOM 829 N N . GLN A 1 110 ? 5.785 14.890 30.324 1.00 43.19 110 GLN A N 1
ATOM 830 C CA . GLN A 1 110 ? 6.962 15.738 30.136 1.00 43.19 110 GLN A CA 1
ATOM 831 C C . GLN A 1 110 ? 6.485 17.111 29.646 1.00 43.19 110 GLN A C 1
ATOM 833 O O . GLN A 1 110 ? 6.371 17.367 28.451 1.00 43.19 110 GLN A O 1
ATOM 838 N N . THR A 1 111 ? 6.163 18.008 30.574 1.00 43.75 111 THR A N 1
ATOM 839 C CA . THR A 1 111 ? 6.209 19.445 30.296 1.00 43.75 111 THR A CA 1
ATOM 840 C C . THR A 1 111 ? 7.672 19.868 30.367 1.00 43.75 111 THR A C 1
ATOM 842 O O . THR A 1 111 ? 8.207 20.054 31.458 1.00 43.75 111 THR A O 1
ATOM 845 N N . HIS A 1 112 ? 8.338 19.980 29.218 1.00 41.31 112 HIS A N 1
ATOM 846 C CA . HIS A 1 112 ? 9.642 20.632 29.140 1.00 41.31 112 HIS A CA 1
ATOM 847 C C . HIS A 1 112 ? 9.442 22.148 29.262 1.00 41.31 112 H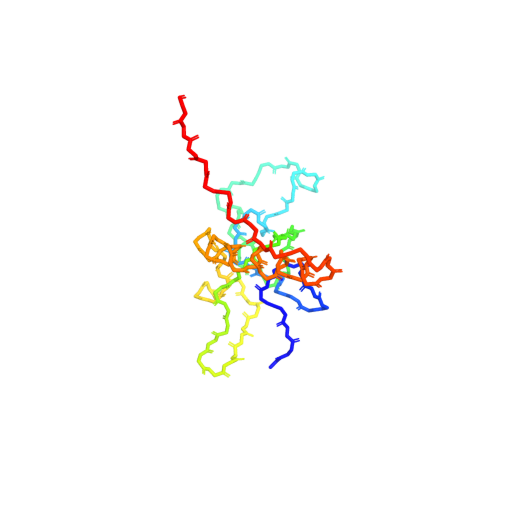IS A C 1
ATOM 849 O O . HIS A 1 112 ? 9.058 22.813 28.303 1.00 41.31 112 HIS A O 1
ATOM 855 N N . TYR A 1 113 ? 9.672 22.681 30.463 1.00 36.00 113 TYR A N 1
ATOM 856 C CA . TYR A 1 113 ? 10.006 24.092 30.645 1.00 36.00 113 TYR A CA 1
ATOM 857 C C . TYR A 1 113 ? 11.424 24.308 30.101 1.00 36.00 113 TYR A C 1
ATOM 859 O O . TYR A 1 113 ? 12.352 23.610 30.510 1.00 36.00 113 TYR A O 1
ATOM 867 N N . TYR A 1 114 ? 11.572 25.239 29.160 1.00 38.59 114 TYR A N 1
ATOM 868 C CA . TYR A 1 114 ? 12.869 25.787 28.773 1.00 38.59 114 TYR A CA 1
ATOM 869 C C . TYR A 1 114 ? 13.300 26.815 29.828 1.00 38.59 114 TYR A C 1
ATOM 871 O O . TYR A 1 114 ? 12.497 27.675 30.199 1.00 38.59 114 TYR A O 1
ATOM 879 N N . SER A 1 115 ? 14.548 26.700 30.284 1.00 50.69 115 SER A N 1
ATOM 880 C CA . SER A 1 115 ? 15.297 27.737 31.006 1.00 50.69 115 SER A CA 1
ATOM 881 C C . SER A 1 115 ? 16.274 28.404 30.051 1.00 50.69 115 SER A C 1
ATOM 883 O O . SER A 1 115 ? 16.844 27.659 29.218 1.00 50.69 115 SER A O 1
#

Foldseek 3Di:
DDAAQFWPDDPHYQQQALDQVQLDDDCVVPVDDQDPVNSVCSLQDQDGRNHTPGRFGWQAADPVNDDDSGNVPNNGRYGDPVVSVVPVVVVVVVVVVVVCVVVVPPDDDPPDDDD

Organism: Brassica cretica (NCBI:txid69181)

InterPro domains:
  IPR001701 Glycoside hydrolase family 9 [PF00759] (1-89)
  IPR008928 Six-hairpin glycosidase superfamily [SSF48208] (1-96)
  IPR012341 Six-hairpin glycosidase-like superfamily [G3DSA:1.50.10.10] (1-112)
  IPR033126 Glycosyl hydrolases family 9, Asp/Glu active sites [PS00698] (67-85)

pLDDT: mean 87.27, std 16.44, range [36.0, 98.06]

Radius of gyration: 19.16 Å; chains: 1; bounding box: 40×41×58 Å

Secondary structure (DSSP, 8-state):
----SBTT-SSS--S--S-HHHHSPPTTT--SPPPTTHHHHHHT-SSPPSS--TTPBP----TTS-----TT-HHHH---HHHHHHHHHHHHHHHHHHHHHHHT-----------